Protein AF-A0A392Q893-F1 (afdb_monomer)

Mean predicted aligned error: 15.38 Å

pLDDT: mean 71.54, std 17.23, range [37.91, 92.88]

Organism: NCBI:txid97028

Nearest PDB structures (foldseek):
  3u58-assembly4_D  TM=6.487E-01  e=2.281E-01  Tetrahymena thermophila
  8s4s-assembly1_A  TM=5.302E-01  e=3.016E+00  Enterococcus faecalis
  4b3q-assembly1_A  TM=3.788E-01  e=1.962E+00  Human immunodeficiency virus 1
  3cjt-assembly1_B  TM=2.972E-01  e=2.218E+00  unclassified
  8s4s-assembly1_B  TM=3.405E-01  e=5.245E+00  Enterococcus faecalis

Solvent-accessible surface area (backbone atoms only — not comparable to full-atom values): 6764 Å² total; per-residue (Å²): 135,84,80,74,81,78,80,83,78,62,50,60,79,89,72,71,48,94,90,66,75,92,80,44,73,67,68,45,81,78,45,76,47,80,38,81,56,80,89,56,99,65,92,55,42,25,31,41,34,36,35,29,37,92,86,69,54,71,49,79,48,75,44,50,31,79,62,50,53,62,74,71,52,72,77,77,84,78,84,72,83,74,78,83,78,77,89,76,90,85,79,90,82,82,88,77,134

Sequence (97 aa):
MEKGKVDIKFDDVADILPGKENVCIKVRVLRLWKVTAFLNSCESSSVEIVLVDEKLVATSLIGSGNVLNMYLNPRVRGSIPTEGKNSTSEGGREDRE

Radius of gyration: 24.89 Å; Cα contacts (8 Å, |Δi|>4): 96; chains: 1; bounding box: 60×64×46 Å

Foldseek 3Di:
DDPDPPDDDADDPVPDDPPDPDHHHDWDWPDKDWAQDDDDPPRFTKMKTWIAHPVRDIDIDIDGCVVVVVVPDPDDDDPPPPPPDDDDDDDDDDDDD

Secondary structure (DSSP, 8-state):
-------PPPBPGGG--TT--S--B--EEEEEEEEPP-S-SS---EEEEEEE-TT--EEEEEEEHHHHHHHH----S----------------PPP-

Structure (mmCIF, N/CA/C/O backbone):
data_AF-A0A392Q893-F1
#
_entry.id   AF-A0A392Q893-F1
#
loop_
_atom_site.group_PDB
_atom_site.id
_atom_site.type_symbol
_atom_site.label_atom_id
_atom_site.label_alt_id
_atom_site.label_comp_id
_atom_site.label_asym_id
_atom_site.label_entity_id
_atom_site.label_seq_id
_atom_site.pdbx_PDB_ins_code
_atom_site.Cartn_x
_atom_site.Cartn_y
_atom_site.Cartn_z
_atom_site.occupancy
_atom_site.B_iso_or_equiv
_atom_site.auth_seq_id
_atom_site.auth_comp_id
_atom_site.auth_asym_id
_atom_site.auth_atom_id
_atom_site.pdbx_PDB_model_num
ATOM 1 N N . MET A 1 1 ? 1.495 31.921 22.668 1.00 46.84 1 MET A N 1
ATOM 2 C CA . MET A 1 1 ? 0.783 31.369 21.498 1.00 46.84 1 MET A CA 1
ATOM 3 C C . MET A 1 1 ? 0.977 29.866 21.526 1.00 46.84 1 MET A C 1
ATOM 5 O O . MET A 1 1 ? 2.052 29.378 21.198 1.00 46.84 1 MET A O 1
ATOM 9 N N . GLU A 1 2 ? -0.004 29.164 22.080 1.00 52.78 2 GLU A N 1
ATOM 10 C CA . GLU A 1 2 ? 0.026 27.715 22.254 1.00 52.78 2 GLU A CA 1
ATOM 11 C C . GLU A 1 2 ? -0.147 27.062 20.876 1.00 52.78 2 GLU A C 1
ATOM 13 O O . GLU A 1 2 ? -1.127 27.321 20.178 1.00 52.78 2 GLU A O 1
ATOM 18 N N . LYS A 1 3 ? 0.847 26.293 20.420 1.00 62.44 3 LYS A N 1
ATOM 19 C CA . LYS A 1 3 ? 0.726 25.528 19.176 1.00 62.44 3 LYS A CA 1
ATOM 20 C C . LYS A 1 3 ? -0.127 24.306 19.488 1.00 62.44 3 LYS A C 1
ATOM 22 O O . LYS A 1 3 ? 0.396 23.321 20.004 1.00 62.44 3 LYS A O 1
ATOM 27 N N . GLY A 1 4 ? -1.428 24.393 19.216 1.00 59.38 4 GLY A N 1
ATOM 28 C CA . GLY A 1 4 ? -2.327 23.248 19.331 1.00 59.38 4 GLY A CA 1
ATOM 29 C C . GLY A 1 4 ? -1.754 22.066 18.551 1.00 59.38 4 GLY A C 1
ATOM 30 O O . GLY A 1 4 ? -1.412 22.206 17.374 1.00 59.38 4 GLY A O 1
ATOM 31 N N . LYS A 1 5 ? -1.593 20.916 19.214 1.00 68.75 5 LYS A N 1
ATOM 32 C CA . LYS A 1 5 ? -1.285 19.664 18.524 1.00 68.75 5 LYS A CA 1
ATOM 33 C C . LYS A 1 5 ? -2.451 19.376 17.585 1.00 68.75 5 LYS A C 1
ATOM 35 O O . LYS A 1 5 ? -3.561 19.125 18.037 1.00 68.75 5 LYS A O 1
ATOM 40 N N . VAL A 1 6 ? -2.205 19.451 16.282 1.00 69.06 6 VAL A N 1
ATOM 41 C CA . VAL A 1 6 ? -3.133 18.895 15.303 1.00 69.06 6 VAL A CA 1
ATOM 42 C C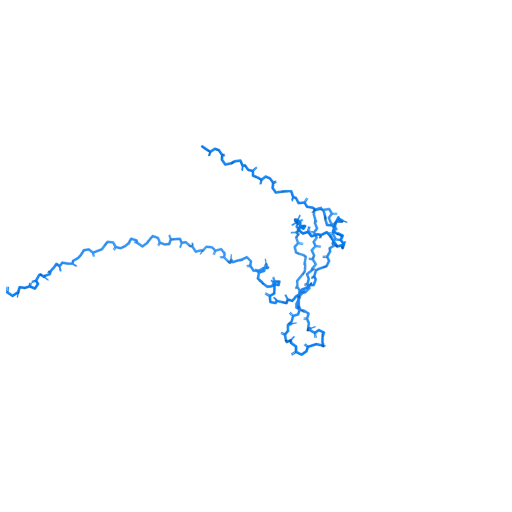 . VAL A 1 6 ? -2.941 17.388 15.360 1.00 69.06 6 VAL A C 1
ATOM 44 O O . VAL A 1 6 ? -1.935 16.870 14.875 1.00 69.06 6 VAL A O 1
ATOM 47 N N . ASP A 1 7 ? -3.876 16.697 16.004 1.00 75.38 7 ASP A N 1
ATOM 48 C CA . ASP A 1 7 ? -3.948 15.245 15.922 1.00 75.38 7 ASP A CA 1
ATOM 49 C C . ASP A 1 7 ? -4.339 14.873 14.488 1.00 75.38 7 ASP A C 1
ATOM 51 O O . ASP A 1 7 ? -5.457 15.128 14.032 1.00 75.38 7 ASP A O 1
ATOM 55 N N . ILE A 1 8 ? -3.383 14.315 13.746 1.00 80.06 8 ILE A N 1
ATOM 56 C CA . ILE A 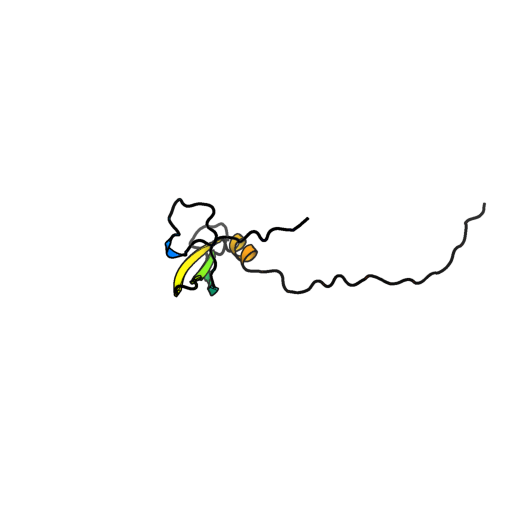1 8 ? -3.631 13.773 12.412 1.00 80.06 8 ILE A CA 1
ATOM 57 C C . ILE A 1 8 ? -4.476 12.513 12.590 1.00 80.06 8 ILE A C 1
ATOM 59 O O . ILE A 1 8 ? -4.057 11.566 13.258 1.00 80.06 8 ILE A O 1
ATOM 63 N N . LYS A 1 9 ? -5.672 12.511 11.998 1.00 87.75 9 LYS A N 1
ATOM 64 C CA . LYS A 1 9 ? -6.523 11.323 11.929 1.00 87.75 9 LYS A CA 1
ATOM 65 C C . LYS A 1 9 ? -6.036 10.436 10.790 1.00 87.75 9 LYS A C 1
ATOM 67 O O . LYS A 1 9 ? -5.837 10.926 9.682 1.00 87.75 9 LYS A O 1
ATOM 72 N N . PHE A 1 10 ? -5.857 9.155 11.085 1.00 90.25 10 PHE A N 1
ATOM 73 C CA . PHE A 1 10 ? -5.543 8.141 10.089 1.00 90.25 10 PHE A CA 1
ATOM 74 C C . PHE A 1 10 ? -6.806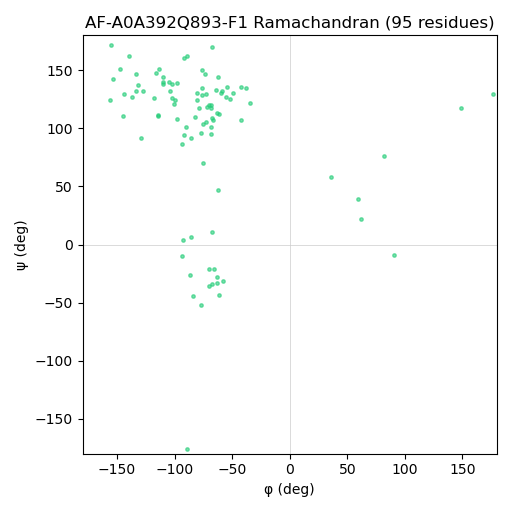 7.343 9.761 1.00 90.25 10 PHE A C 1
ATOM 76 O O . PHE A 1 10 ? -7.579 7.016 10.661 1.00 90.25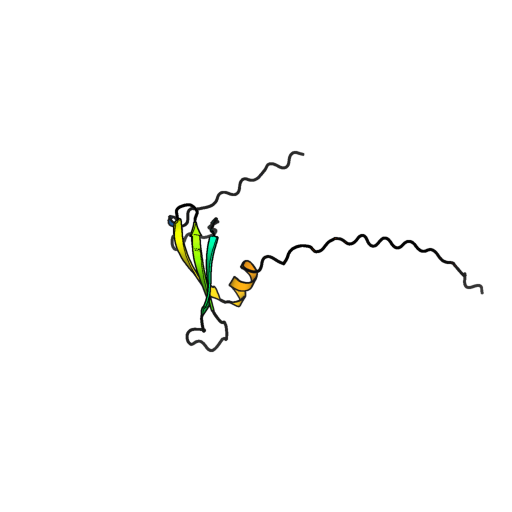 10 PHE A O 1
ATOM 83 N N . ASP A 1 11 ? -7.003 7.058 8.482 1.00 91.12 11 ASP A N 1
ATOM 84 C CA . ASP A 1 11 ? -7.988 6.125 7.960 1.00 91.12 11 ASP A CA 1
ATOM 85 C C . ASP A 1 11 ? -7.524 4.675 8.171 1.00 91.12 11 ASP A C 1
ATOM 87 O O . ASP A 1 11 ? -6.324 4.370 8.135 1.00 91.12 11 ASP A O 1
ATOM 91 N N . ASP A 1 12 ? -8.490 3.773 8.335 1.00 90.56 12 ASP A N 1
ATOM 92 C CA . ASP A 1 12 ? -8.240 2.336 8.357 1.00 90.56 12 ASP A CA 1
ATOM 93 C C . ASP A 1 12 ? -7.936 1.807 6.950 1.00 90.56 12 ASP A C 1
ATOM 95 O O . ASP A 1 12 ? -8.506 2.257 5.952 1.00 90.56 12 ASP A O 1
ATOM 99 N N . VAL A 1 13 ? -7.078 0.785 6.856 1.00 91.12 13 VAL A N 1
ATOM 100 C CA . VAL A 1 13 ? -6.738 0.164 5.562 1.00 91.12 13 VAL A CA 1
ATOM 101 C C . VAL A 1 13 ? -7.959 -0.487 4.907 1.00 91.12 13 VAL A C 1
ATOM 103 O O . VAL A 1 13 ? -8.084 -0.464 3.684 1.00 91.12 13 VAL A O 1
ATOM 106 N N . ALA A 1 14 ? -8.884 -1.024 5.704 1.00 90.31 14 ALA A N 1
ATOM 107 C CA . ALA A 1 14 ? -10.129 -1.613 5.213 1.00 90.31 14 ALA A CA 1
ATOM 108 C C . ALA A 1 14 ? -11.079 -0.587 4.559 1.00 90.31 14 ALA A C 1
ATOM 110 O O . ALA A 1 14 ? -11.919 -0.974 3.749 1.00 90.31 14 ALA A O 1
ATOM 111 N N . ASP A 1 15 ? -10.917 0.704 4.863 1.00 90.00 15 ASP A N 1
ATOM 112 C CA . ASP A 1 15 ? -11.769 1.783 4.348 1.00 90.00 15 ASP A CA 1
ATOM 113 C C . ASP A 1 15 ? -11.212 2.423 3.065 1.00 90.00 15 ASP A C 1
ATOM 115 O O . ASP A 1 15 ? -11.757 3.413 2.558 1.00 90.00 15 ASP A O 1
ATOM 119 N N . ILE A 1 16 ? -10.109 1.890 2.530 1.00 89.25 16 ILE A N 1
ATOM 120 C CA . ILE A 1 16 ? -9.553 2.324 1.249 1.00 89.25 16 ILE A CA 1
ATOM 121 C C . ILE A 1 16 ? -10.464 1.803 0.135 1.00 89.25 16 ILE A C 1
ATOM 123 O O . ILE A 1 16 ? -10.447 0.622 -0.210 1.00 89.25 16 ILE A O 1
AT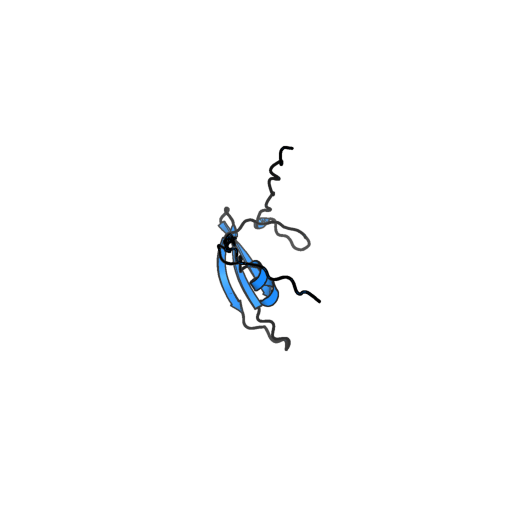OM 127 N N . LEU A 1 17 ? -11.244 2.709 -0.451 1.00 87.94 17 LEU A N 1
ATOM 128 C CA . LEU A 1 17 ? -12.169 2.410 -1.538 1.00 87.94 17 LEU A CA 1
ATOM 129 C C . LEU A 1 17 ? -11.778 3.153 -2.821 1.00 87.94 17 LEU A C 1
ATOM 131 O O . LEU A 1 17 ? -11.282 4.283 -2.755 1.00 87.94 17 LEU A O 1
ATOM 135 N N . PRO A 1 18 ? -12.031 2.562 -4.004 1.00 87.56 18 PRO A N 1
ATOM 136 C CA . PRO A 1 18 ? -11.836 3.259 -5.268 1.00 87.56 18 PRO A CA 1
ATOM 137 C C . PRO A 1 18 ? -12.702 4.527 -5.315 1.00 87.56 18 PRO A C 1
ATOM 139 O O . PRO A 1 18 ? -13.887 4.496 -4.992 1.00 87.56 18 PRO A O 1
ATOM 142 N N . GLY A 1 19 ? -12.095 5.650 -5.706 1.00 87.88 19 GLY A N 1
ATOM 143 C CA . GLY A 1 19 ? -12.747 6.964 -5.760 1.00 87.88 19 GLY A CA 1
ATOM 144 C C . GLY A 1 19 ? -12.632 7.799 -4.480 1.00 87.88 19 GLY A C 1
ATOM 145 O O . GLY A 1 19 ? -12.955 8.984 -4.513 1.00 87.88 19 GLY A O 1
ATOM 146 N N . LYS A 1 20 ? -12.135 7.235 -3.368 1.00 86.00 20 LYS A N 1
ATOM 147 C CA . LYS A 1 20 ? -11.774 8.023 -2.183 1.00 86.00 20 LYS A CA 1
ATOM 148 C C . LYS A 1 20 ? -10.376 8.614 -2.379 1.00 86.00 20 LYS A C 1
ATOM 150 O O . LYS A 1 20 ? -9.376 7.901 -2.373 1.00 86.00 20 LYS A O 1
ATOM 155 N N . GLU A 1 21 ? -10.314 9.925 -2.563 1.00 87.94 21 GLU A N 1
ATOM 156 C CA . GLU A 1 21 ? -9.061 10.679 -2.660 1.00 87.94 21 GLU A CA 1
ATOM 157 C C . GLU A 1 21 ? -8.587 11.143 -1.270 1.00 87.94 21 GLU A C 1
ATOM 159 O O . GLU A 1 21 ? -9.371 11.202 -0.324 1.00 87.94 21 GLU A O 1
ATOM 164 N N . ASN A 1 22 ? -7.306 11.513 -1.144 1.00 85.00 22 ASN A N 1
ATOM 165 C CA . ASN A 1 22 ? -6.715 12.100 0.074 1.00 85.00 22 ASN A CA 1
ATOM 166 C C . ASN A 1 22 ? -6.795 11.228 1.345 1.00 85.00 22 ASN A C 1
ATOM 168 O O . ASN A 1 22 ? -7.007 11.739 2.443 1.00 85.00 22 ASN A O 1
ATOM 172 N N . VAL A 1 23 ? -6.595 9.915 1.209 1.00 87.75 23 VAL A N 1
ATOM 173 C CA . VAL A 1 23 ? -6.559 8.976 2.343 1.00 87.75 23 VAL A CA 1
ATOM 174 C C . VAL A 1 23 ? -5.228 9.084 3.092 1.00 87.75 23 VAL A C 1
ATOM 176 O O . VAL A 1 23 ? -4.161 9.087 2.470 1.00 87.75 23 VAL A O 1
ATOM 179 N N . CYS A 1 24 ? -5.270 9.129 4.426 1.00 89.25 24 CYS A N 1
ATOM 180 C CA . CYS A 1 24 ? -4.070 9.138 5.263 1.00 89.25 24 CYS A CA 1
ATOM 181 C C . CYS A 1 24 ? -4.001 7.857 6.093 1.00 89.25 24 CYS A C 1
ATOM 183 O O . CYS A 1 24 ? -4.793 7.683 7.003 1.00 89.25 24 CYS A O 1
ATOM 185 N N . ILE A 1 25 ? -3.047 6.966 5.827 1.00 89.06 25 ILE A N 1
ATOM 186 C CA . ILE A 1 25 ? -2.939 5.682 6.539 1.00 89.06 25 ILE A CA 1
ATOM 187 C C . ILE A 1 25 ? -1.680 5.602 7.395 1.00 89.06 25 ILE A C 1
ATOM 189 O O . ILE A 1 25 ? -0.639 6.177 7.066 1.00 89.06 25 ILE A O 1
ATOM 193 N N . LYS A 1 26 ? -1.759 4.823 8.475 1.00 88.62 26 LYS A N 1
ATOM 194 C CA . LYS A 1 26 ? -0.614 4.476 9.319 1.00 88.62 26 LYS A CA 1
ATOM 195 C C . LYS A 1 26 ? -0.347 2.980 9.222 1.00 88.62 26 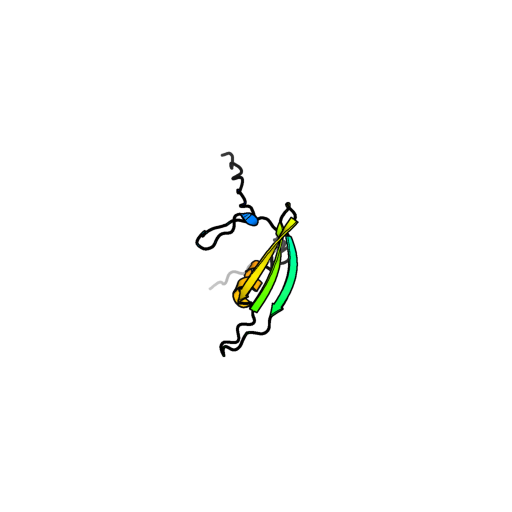LYS A C 1
ATOM 197 O O . LYS A 1 26 ? -1.116 2.166 9.717 1.00 88.62 26 LYS A O 1
ATOM 202 N N . VAL A 1 27 ? 0.768 2.626 8.595 1.00 89.81 27 VAL A N 1
ATOM 203 C CA . VAL A 1 27 ? 1.106 1.237 8.264 1.00 89.81 27 VAL A CA 1
ATOM 204 C C . VAL A 1 27 ? 2.583 0.949 8.499 1.00 89.81 27 VAL A C 1
ATOM 206 O O . VAL A 1 27 ? 3.419 1.851 8.585 1.00 89.81 27 VAL A O 1
ATOM 209 N N . ARG A 1 28 ? 2.912 -0.335 8.577 1.00 91.12 28 ARG A N 1
ATOM 210 C CA . ARG A 1 28 ? 4.273 -0.860 8.539 1.00 91.12 28 ARG A CA 1
ATOM 211 C C . ARG A 1 28 ? 4.522 -1.483 7.171 1.00 91.12 28 ARG A C 1
ATOM 213 O O . ARG A 1 28 ? 3.662 -2.173 6.634 1.00 91.12 28 ARG A O 1
ATOM 220 N N . VAL A 1 29 ? 5.717 -1.276 6.629 1.00 89.12 29 VAL A N 1
ATOM 221 C CA . VAL A 1 29 ? 6.156 -1.963 5.409 1.00 89.12 29 VAL A CA 1
ATOM 222 C C . VAL A 1 29 ? 6.600 -3.373 5.788 1.00 89.12 29 VAL A C 1
ATOM 224 O O . VAL A 1 29 ? 7.546 -3.530 6.561 1.00 89.12 29 VAL A O 1
ATOM 227 N N . LEU A 1 30 ? 5.918 -4.392 5.265 1.00 90.12 30 LEU A N 1
ATOM 228 C CA . LEU A 1 30 ? 6.309 -5.793 5.436 1.00 90.12 30 LEU A CA 1
ATOM 229 C C . LEU A 1 30 ? 7.354 -6.211 4.410 1.00 90.12 30 LEU A C 1
ATOM 231 O O . LEU A 1 30 ? 8.315 -6.902 4.742 1.00 90.12 30 LEU A O 1
ATOM 235 N N . ARG A 1 31 ? 7.154 -5.822 3.151 1.00 88.50 31 ARG A N 1
ATOM 236 C CA . ARG A 1 31 ? 8.015 -6.248 2.051 1.00 88.50 31 ARG A CA 1
ATOM 237 C C . ARG A 1 31 ? 7.981 -5.210 0.936 1.00 88.50 31 ARG A C 1
ATOM 239 O O . ARG A 1 31 ? 6.940 -4.623 0.669 1.00 88.50 31 ARG A O 1
ATOM 246 N N . LEU A 1 32 ? 9.132 -4.994 0.314 1.00 87.12 32 LEU A N 1
ATOM 247 C CA . LEU A 1 32 ? 9.354 -4.025 -0.754 1.00 87.12 32 LEU A CA 1
ATOM 248 C C . LEU A 1 32 ? 10.214 -4.688 -1.828 1.00 87.12 32 LEU A C 1
ATOM 250 O O . LEU A 1 32 ? 11.278 -5.219 -1.500 1.00 87.12 32 LEU A O 1
ATOM 254 N N . TRP A 1 33 ? 9.781 -4.678 -3.086 1.00 86.19 33 TRP A N 1
ATOM 255 C CA . TRP A 1 33 ? 10.593 -5.200 -4.185 1.00 86.19 33 TRP A CA 1
ATOM 256 C C . TRP A 1 33 ? 10.366 -4.444 -5.489 1.00 86.19 33 TRP A C 1
ATOM 258 O O . TRP A 1 33 ? 9.301 -3.890 -5.756 1.00 86.19 33 TRP A O 1
ATOM 268 N N . LYS A 1 34 ? 11.412 -4.427 -6.316 1.00 82.69 34 LYS A N 1
ATOM 269 C CA . LYS A 1 34 ? 11.353 -3.897 -7.675 1.00 82.69 34 LYS A CA 1
ATOM 270 C C . LYS A 1 34 ? 10.647 -4.918 -8.565 1.00 82.69 34 LYS A C 1
ATOM 272 O O . LYS A 1 34 ? 11.036 -6.084 -8.591 1.00 82.69 34 LYS A O 1
ATOM 277 N N . VAL A 1 35 ? 9.643 -4.466 -9.301 1.00 79.38 35 VAL A N 1
ATOM 278 C CA . VAL A 1 35 ? 8.943 -5.244 -10.321 1.00 79.38 35 VAL A CA 1
ATOM 279 C C . VAL A 1 35 ? 9.458 -4.787 -11.684 1.00 79.38 35 VAL A C 1
ATOM 281 O O . VAL A 1 35 ? 9.497 -3.591 -11.990 1.00 79.38 35 VAL A O 1
ATOM 284 N N . THR A 1 36 ? 9.917 -5.732 -12.501 1.00 69.62 36 THR A N 1
ATOM 285 C CA . THR A 1 36 ? 10.293 -5.462 -13.894 1.00 69.62 36 THR A CA 1
ATOM 286 C C . THR A 1 36 ? 9.085 -4.926 -14.652 1.00 69.62 36 THR A C 1
ATOM 288 O O . THR A 1 36 ? 8.001 -5.492 -14.556 1.00 69.62 36 THR A O 1
ATOM 291 N N . ALA A 1 37 ? 9.270 -3.814 -15.368 1.00 65.06 37 ALA A N 1
ATOM 292 C CA . ALA A 1 37 ? 8.188 -3.119 -16.052 1.00 65.06 37 ALA A CA 1
ATOM 293 C C . ALA A 1 37 ? 7.449 -4.071 -17.004 1.00 65.06 37 ALA A C 1
ATOM 295 O O . ALA A 1 37 ? 8.064 -4.720 -17.854 1.00 65.06 37 ALA A O 1
ATOM 296 N N . PHE A 1 38 ? 6.126 -4.145 -16.863 1.00 57.31 38 PHE A N 1
ATOM 297 C CA . PHE A 1 38 ? 5.273 -4.821 -17.829 1.00 57.31 38 PHE A CA 1
ATOM 298 C C . PHE A 1 38 ? 5.278 -4.003 -19.126 1.00 57.31 38 PHE A C 1
ATOM 300 O O . PHE A 1 38 ? 4.620 -2.973 -19.205 1.00 57.31 38 PHE A O 1
ATOM 307 N N . LEU A 1 39 ? 6.065 -4.451 -20.110 1.00 52.69 39 LEU A N 1
ATOM 308 C CA . LEU A 1 39 ? 5.884 -4.216 -21.550 1.00 52.69 39 LEU A CA 1
ATOM 309 C C . LEU A 1 39 ? 5.327 -2.831 -21.946 1.00 52.69 39 LEU A C 1
ATOM 311 O O . LEU A 1 39 ? 4.310 -2.737 -22.625 1.00 52.69 39 LEU A O 1
ATOM 315 N N . ASN A 1 40 ? 6.004 -1.751 -21.564 1.00 50.62 40 ASN A N 1
ATOM 316 C CA . ASN A 1 40 ? 5.841 -0.453 -22.211 1.00 50.62 40 ASN A CA 1
ATOM 317 C C . ASN A 1 40 ? 7.198 0.243 -22.247 1.00 50.62 40 ASN A C 1
ATOM 319 O O . ASN A 1 40 ? 7.904 0.324 -21.248 1.00 50.62 40 ASN A O 1
ATOM 323 N N . SER A 1 41 ? 7.573 0.719 -23.424 1.00 50.72 41 SER A N 1
ATOM 324 C CA . SER A 1 41 ? 8.902 1.206 -23.815 1.00 50.72 41 SER A CA 1
ATOM 325 C C . SER A 1 41 ? 9.358 2.505 -23.129 1.00 50.72 41 SER A C 1
ATOM 327 O O . SER A 1 41 ? 10.373 3.082 -23.505 1.00 50.72 41 SER A O 1
ATOM 329 N N . CYS A 1 42 ? 8.646 2.961 -22.099 1.00 55.28 42 CYS A N 1
ATOM 330 C CA . CYS A 1 42 ? 9.112 3.986 -21.178 1.00 55.28 42 CYS A CA 1
ATOM 331 C C . CYS A 1 42 ? 9.646 3.256 -19.942 1.00 55.28 42 CYS A C 1
ATOM 333 O O . CYS A 1 42 ? 8.846 2.688 -19.204 1.00 55.28 42 CYS A O 1
ATOM 335 N N . GLU A 1 43 ? 10.971 3.229 -19.751 1.00 54.25 43 GLU A N 1
ATOM 336 C CA . GLU A 1 43 ? 11.734 2.445 -18.756 1.00 54.25 43 GLU A CA 1
ATOM 337 C C . GLU A 1 43 ? 11.429 2.762 -17.273 1.00 54.25 43 GLU A C 1
ATOM 339 O O . GLU A 1 43 ? 12.311 2.936 -16.433 1.00 54.25 43 GLU A O 1
ATOM 344 N N . SER A 1 44 ? 10.159 2.842 -16.907 1.00 63.84 44 SER A N 1
ATOM 345 C CA . SER A 1 44 ? 9.716 3.052 -15.542 1.00 63.84 44 SER A CA 1
ATOM 346 C C . SER A 1 44 ? 9.638 1.692 -14.872 1.00 63.84 44 SER A C 1
ATOM 348 O O . SER A 1 44 ? 8.621 1.005 -14.941 1.00 63.84 44 SER A O 1
ATOM 350 N N . SER A 1 45 ? 10.724 1.270 -14.223 1.00 70.81 45 SER A N 1
ATOM 351 C CA . SER A 1 45 ? 10.640 0.130 -13.311 1.00 70.81 45 SER A CA 1
ATOM 352 C C . SER A 1 45 ? 9.549 0.380 -12.274 1.00 70.81 45 SER A C 1
ATOM 354 O O . SER A 1 45 ? 9.490 1.480 -11.727 1.00 70.81 45 SER A O 1
ATOM 356 N N . SER A 1 46 ? 8.712 -0.608 -11.985 1.00 79.81 46 SER A N 1
ATOM 357 C CA . SER A 1 46 ? 7.682 -0.491 -10.954 1.00 79.81 46 SER A CA 1
ATOM 358 C C . SER A 1 46 ? 8.212 -0.993 -9.614 1.00 79.81 46 SER A C 1
ATOM 360 O O . SER A 1 46 ? 9.211 -1.711 -9.541 1.00 79.81 46 SER A O 1
ATOM 362 N N . VAL A 1 47 ? 7.555 -0.595 -8.536 1.00 81.62 47 VAL A N 1
ATOM 363 C CA . VAL A 1 47 ? 7.850 -1.066 -7.184 1.00 81.62 47 VAL A CA 1
ATOM 364 C C . VAL A 1 47 ? 6.551 -1.561 -6.578 1.00 81.62 47 VAL A C 1
ATOM 366 O O . VAL A 1 47 ? 5.532 -0.877 -6.665 1.00 81.62 47 VAL A O 1
ATOM 369 N N . GLU A 1 48 ? 6.610 -2.744 -5.985 1.00 86.69 48 GLU A N 1
ATOM 370 C CA . GLU A 1 48 ? 5.512 -3.337 -5.236 1.00 86.69 48 GLU A CA 1
ATOM 371 C C . GLU A 1 48 ? 5.859 -3.361 -3.749 1.00 86.69 48 GLU A C 1
ATOM 373 O O . GLU A 1 48 ? 6.999 -3.639 -3.349 1.00 86.69 48 GLU A O 1
ATOM 378 N N . ILE A 1 49 ? 4.864 -3.028 -2.932 1.00 88.19 49 ILE A N 1
ATOM 379 C CA . ILE A 1 49 ? 4.990 -2.895 -1.486 1.00 88.19 49 ILE A CA 1
ATOM 380 C C . ILE A 1 49 ? 3.829 -3.606 -0.825 1.00 88.19 49 ILE A C 1
ATOM 382 O O . ILE A 1 49 ? 2.677 -3.348 -1.154 1.00 88.19 49 ILE A O 1
ATOM 386 N N . VAL A 1 50 ? 4.134 -4.424 0.174 1.00 90.25 50 VAL A N 1
ATOM 387 C CA . VAL A 1 50 ? 3.132 -4.978 1.081 1.00 90.25 50 VAL A CA 1
ATOM 388 C C . VAL A 1 50 ? 3.157 -4.170 2.367 1.00 90.25 50 VAL A C 1
ATOM 390 O O . VAL A 1 50 ? 4.189 -4.079 3.043 1.00 90.25 50 VAL A O 1
ATOM 393 N N . LEU A 1 51 ? 2.013 -3.584 2.691 1.00 91.38 51 LEU A N 1
ATOM 394 C CA . LEU A 1 51 ? 1.777 -2.757 3.865 1.00 91.38 51 LEU A CA 1
ATOM 395 C C . LEU A 1 51 ? 0.861 -3.514 4.824 1.00 91.38 51 LEU A C 1
ATOM 397 O O . LEU A 1 51 ? -0.035 -4.223 4.376 1.00 91.38 51 LEU A O 1
ATOM 401 N N . VAL A 1 52 ? 1.074 -3.359 6.127 1.00 92.88 52 VAL A N 1
ATOM 402 C CA . VAL A 1 52 ? 0.188 -3.901 7.165 1.00 92.88 52 VAL A CA 1
ATOM 403 C C . VAL A 1 52 ? -0.134 -2.831 8.196 1.00 92.88 52 VAL A C 1
ATOM 405 O O . VAL A 1 52 ? 0.757 -2.076 8.596 1.00 92.88 52 VAL A O 1
ATOM 408 N N . ASP A 1 53 ? -1.386 -2.743 8.624 1.00 91.88 53 ASP A N 1
ATOM 409 C CA . ASP A 1 53 ? -1.796 -1.834 9.696 1.00 91.88 53 ASP A CA 1
ATOM 410 C C . ASP A 1 53 ? -1.681 -2.469 11.095 1.00 91.88 53 ASP A C 1
ATOM 412 O O . ASP A 1 53 ? -1.177 -3.580 11.282 1.00 91.88 53 ASP A O 1
ATOM 416 N N . GL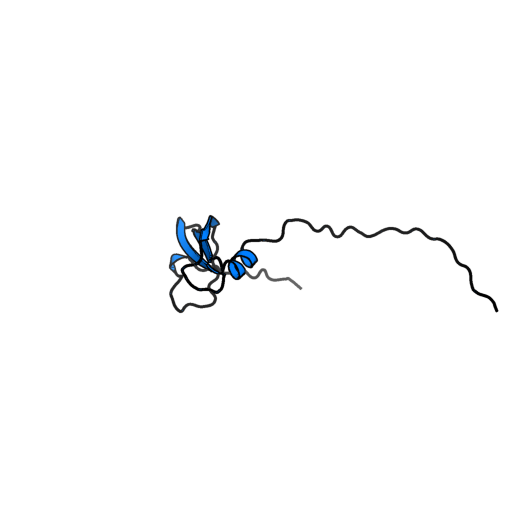U A 1 54 ? -2.122 -1.731 12.114 1.00 90.44 54 GLU A N 1
ATOM 417 C CA . GLU A 1 54 ? -2.179 -2.210 13.500 1.00 90.44 54 GLU A CA 1
ATOM 418 C C . GLU A 1 54 ? -3.250 -3.284 13.738 1.00 90.44 54 GLU A C 1
ATOM 420 O O . GLU A 1 54 ? -3.128 -4.073 14.676 1.00 90.44 54 GLU A O 1
ATOM 425 N N . LYS A 1 55 ? -4.258 -3.353 12.864 1.00 90.06 55 LYS A N 1
ATOM 426 C CA . LYS A 1 55 ? -5.314 -4.372 12.857 1.00 90.06 55 LYS A CA 1
ATOM 427 C C . LYS A 1 55 ? -4.891 -5.631 12.091 1.00 90.06 55 LYS A C 1
ATOM 429 O O . LYS A 1 55 ? -5.696 -6.546 11.934 1.00 90.06 55 LYS A O 1
ATOM 434 N N . LEU A 1 56 ? -3.626 -5.702 11.662 1.00 88.62 56 LEU A N 1
ATOM 435 C CA . LEU A 1 56 ? -3.038 -6.789 10.878 1.00 88.62 56 LEU A CA 1
ATOM 436 C C . LEU A 1 56 ? -3.694 -6.986 9.500 1.00 88.62 56 LEU A C 1
ATOM 438 O O . LEU A 1 56 ? -3.564 -8.053 8.898 1.00 88.62 56 LEU A O 1
ATOM 442 N N . VAL A 1 57 ? -4.357 -5.956 8.972 1.00 92.19 57 VAL A N 1
ATOM 443 C CA . VAL A 1 57 ? -4.886 -5.937 7.608 1.00 92.19 57 VAL A CA 1
ATOM 444 C C . VAL A 1 57 ? -3.748 -5.598 6.654 1.00 92.19 57 VAL A C 1
ATOM 446 O O . VAL A 1 57 ? -3.071 -4.579 6.807 1.00 92.19 57 VAL A O 1
ATOM 449 N N . ALA A 1 58 ? -3.527 -6.468 5.668 1.00 90.81 58 ALA A N 1
ATOM 450 C CA . ALA A 1 58 ? 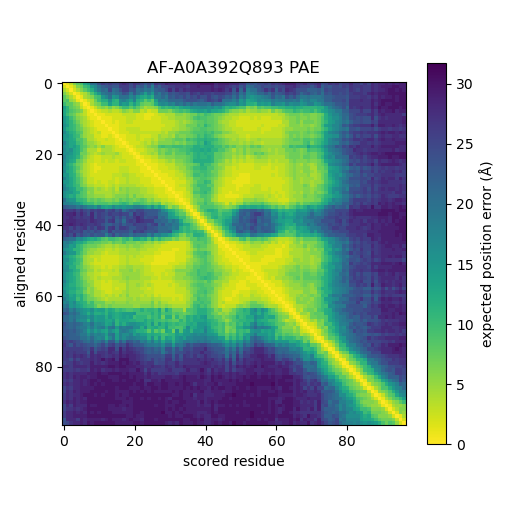-2.493 -6.290 4.660 1.00 90.81 58 ALA A CA 1
ATOM 451 C C . ALA A 1 58 ? -3.066 -5.705 3.363 1.00 90.81 58 ALA A C 1
ATOM 453 O O . ALA A 1 58 ? -4.119 -6.134 2.894 1.00 90.81 58 ALA A O 1
ATOM 454 N N . THR A 1 59 ? -2.342 -4.770 2.751 1.00 89.56 59 THR A N 1
ATOM 455 C CA . THR A 1 59 ? -2.660 -4.217 1.428 1.00 89.56 59 THR A CA 1
ATOM 456 C C . THR A 1 59 ? -1.411 -4.162 0.549 1.00 89.56 59 THR A C 1
ATOM 458 O O . THR A 1 59 ? -0.301 -3.980 1.057 1.00 89.56 59 THR A O 1
ATOM 461 N N . SER A 1 60 ? -1.578 -4.356 -0.763 1.00 89.38 60 SER A N 1
ATOM 462 C CA . SER A 1 60 ? -0.490 -4.241 -1.743 1.00 89.38 60 SER A CA 1
ATOM 463 C C . SER A 1 60 ? -0.612 -2.928 -2.508 1.00 89.38 60 SER A C 1
ATOM 465 O O . SER A 1 60 ? -1.689 -2.585 -2.997 1.00 89.38 60 SER A O 1
ATOM 467 N N . LEU A 1 61 ? 0.499 -2.202 -2.619 1.00 85.38 61 LEU A N 1
ATOM 468 C CA . LEU A 1 61 ? 0.610 -0.982 -3.406 1.00 85.38 61 LEU A CA 1
ATOM 469 C C . LEU A 1 61 ? 1.640 -1.185 -4.516 1.00 85.38 61 LEU A C 1
ATOM 471 O O . LEU A 1 61 ? 2.796 -1.512 -4.247 1.00 85.38 61 LEU A O 1
ATOM 475 N N . ILE A 1 62 ? 1.226 -0.923 -5.754 1.00 83.69 62 ILE A N 1
ATOM 476 C CA . ILE A 1 62 ? 2.113 -0.813 -6.910 1.00 83.69 62 ILE A CA 1
ATOM 477 C C . ILE A 1 62 ? 2.162 0.636 -7.363 1.00 83.69 62 ILE A C 1
ATOM 479 O O . ILE A 1 62 ? 1.149 1.330 -7.430 1.00 83.69 62 ILE A O 1
ATOM 483 N N . GLY A 1 63 ? 3.353 1.081 -7.730 1.00 80.69 63 GLY A N 1
ATOM 484 C CA . GLY A 1 63 ? 3.530 2.373 -8.368 1.00 80.69 63 GLY A CA 1
ATOM 485 C C . GLY A 1 63 ? 4.792 2.416 -9.207 1.00 80.69 63 GLY A C 1
ATOM 486 O O . GLY A 1 63 ? 5.623 1.502 -9.197 1.00 80.69 63 GLY A O 1
ATOM 487 N N . SER A 1 64 ? 4.934 3.507 -9.953 1.00 78.94 64 SER A N 1
ATOM 488 C CA . SER A 1 64 ? 6.161 3.783 -10.690 1.00 78.94 64 SER A CA 1
ATOM 489 C C . SER A 1 64 ? 7.316 3.977 -9.707 1.00 78.94 64 SER A C 1
ATOM 491 O O . SER A 1 64 ? 7.188 4.704 -8.716 1.00 78.94 64 SER A O 1
ATOM 493 N N . GLY A 1 65 ? 8.449 3.328 -9.974 1.00 68.69 65 GLY A N 1
ATOM 494 C CA . GLY A 1 65 ? 9.615 3.333 -9.096 1.00 68.69 65 GLY A CA 1
ATOM 495 C C . GLY A 1 65 ? 10.144 4.738 -8.832 1.00 68.69 65 GLY A C 1
ATOM 496 O O . GLY A 1 65 ? 10.585 5.017 -7.725 1.00 68.69 65 GLY A O 1
ATOM 497 N N . ASN A 1 66 ? 10.010 5.652 -9.792 1.00 68.00 66 ASN A N 1
ATOM 498 C CA . ASN A 1 66 ? 10.419 7.053 -9.686 1.00 68.00 66 ASN A CA 1
ATOM 499 C C . ASN A 1 66 ? 9.648 7.756 -8.554 1.00 68.00 66 ASN A C 1
ATOM 501 O O . ASN A 1 66 ? 10.225 8.497 -7.761 1.00 68.00 66 ASN A O 1
ATOM 505 N N . VAL A 1 67 ? 8.339 7.493 -8.484 1.00 65.94 67 VAL A N 1
ATOM 506 C CA . VAL A 1 67 ? 7.414 8.113 -7.530 1.00 65.94 67 VAL A CA 1
ATOM 507 C C . VAL A 1 67 ? 7.580 7.467 -6.157 1.00 65.94 67 VAL A C 1
ATOM 509 O O . VAL A 1 67 ? 7.834 8.165 -5.180 1.00 65.94 67 VAL A O 1
ATOM 512 N N . LEU A 1 68 ? 7.523 6.135 -6.068 1.00 66.50 68 LEU A N 1
ATOM 513 C CA . LEU A 1 68 ? 7.598 5.433 -4.779 1.00 66.50 68 LEU A CA 1
ATOM 514 C C . LEU A 1 68 ? 8.970 5.552 -4.104 1.00 66.50 68 LEU A C 1
ATOM 516 O O . LEU A 1 68 ? 9.034 5.673 -2.882 1.00 66.50 68 LEU A O 1
ATOM 520 N N . ASN A 1 69 ? 10.065 5.595 -4.869 1.00 62.41 69 ASN A N 1
ATOM 521 C CA . ASN A 1 69 ? 11.409 5.771 -4.309 1.00 62.41 69 ASN A CA 1
ATOM 522 C C . ASN A 1 69 ? 11.586 7.129 -3.600 1.00 62.41 69 ASN A C 1
ATOM 524 O O . ASN A 1 69 ? 12.371 7.228 -2.658 1.00 62.41 69 ASN A O 1
ATOM 528 N N . MET A 1 70 ? 10.844 8.166 -4.006 1.00 60.50 70 MET A N 1
ATOM 529 C CA . MET A 1 70 ? 10.852 9.469 -3.331 1.00 60.50 70 MET A CA 1
ATOM 530 C C . MET A 1 70 ? 10.170 9.415 -1.954 1.00 60.50 70 MET A C 1
ATOM 532 O O . MET A 1 70 ? 10.625 10.080 -1.027 1.00 60.50 70 MET A O 1
ATOM 536 N N . TYR A 1 71 ? 9.110 8.614 -1.801 1.00 58.78 71 TYR A N 1
ATOM 537 C CA . TYR A 1 71 ? 8.345 8.515 -0.549 1.00 58.78 71 TYR A CA 1
ATOM 538 C C . TYR A 1 71 ? 8.926 7.501 0.447 1.00 58.78 71 TYR A C 1
ATOM 540 O O . TYR A 1 71 ? 8.741 7.657 1.652 1.00 58.78 71 TYR A O 1
ATOM 548 N N . LEU A 1 72 ? 9.640 6.476 -0.033 1.00 61.34 72 LEU A N 1
ATOM 549 C CA . LEU A 1 72 ? 10.219 5.423 0.813 1.00 61.34 72 LEU A CA 1
ATOM 550 C C . LEU 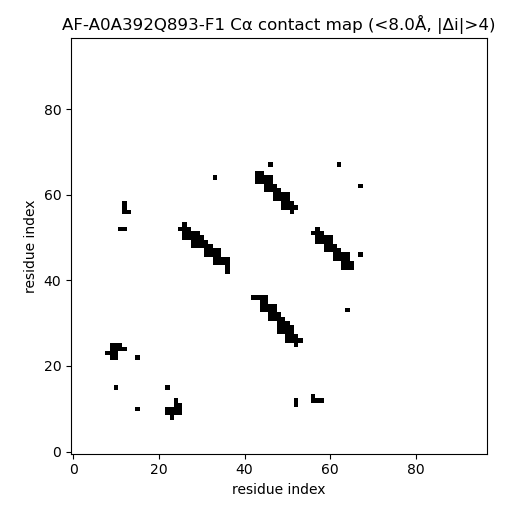A 1 72 ? 11.665 5.667 1.248 1.00 61.34 72 LEU A C 1
ATOM 552 O O . LEU A 1 72 ? 12.155 4.926 2.096 1.00 61.34 72 LEU A O 1
ATOM 556 N N . ASN A 1 73 ? 12.352 6.668 0.696 1.00 56.81 73 ASN A N 1
ATOM 557 C CA . ASN A 1 73 ? 13.631 7.132 1.227 1.00 56.81 73 ASN A CA 1
ATOM 558 C C . ASN A 1 73 ? 13.382 8.303 2.187 1.00 56.81 73 ASN A C 1
ATOM 560 O O . ASN A 1 73 ? 13.477 9.461 1.767 1.00 56.81 73 ASN A O 1
ATOM 564 N N . PRO A 1 74 ? 13.100 8.074 3.485 1.00 48.97 74 PRO A N 1
ATOM 565 C CA . PRO A 1 74 ? 13.269 9.137 4.453 1.00 48.97 74 PRO A CA 1
ATOM 566 C C . PRO A 1 74 ? 14.762 9.458 4.456 1.00 48.97 74 PRO A C 1
ATOM 568 O O . PRO A 1 74 ? 15.584 8.612 4.809 1.00 48.97 74 PRO A O 1
ATOM 571 N N . ARG A 1 75 ? 15.116 10.660 3.990 1.00 44.34 75 ARG A N 1
ATOM 572 C CA . ARG A 1 75 ? 16.470 11.217 4.082 1.00 44.34 75 ARG A CA 1
ATOM 573 C C . ARG A 1 75 ? 17.126 10.764 5.390 1.00 44.34 75 ARG A C 1
ATOM 575 O O . ARG A 1 75 ? 16.595 10.991 6.476 1.00 44.34 75 ARG A O 1
ATOM 582 N N . VAL A 1 76 ? 18.259 10.087 5.231 1.00 38.66 76 VAL A N 1
ATOM 583 C CA . VAL A 1 76 ? 19.153 9.631 6.292 1.00 38.66 76 VAL A CA 1
ATOM 584 C C . VAL A 1 76 ? 19.336 10.723 7.351 1.00 38.66 76 VAL A C 1
ATOM 586 O O . VAL A 1 76 ? 19.513 11.900 7.049 1.00 38.66 76 VAL A O 1
ATOM 589 N N . ARG A 1 77 ? 19.270 10.278 8.606 1.00 48.06 77 ARG A N 1
ATOM 590 C CA . ARG A 1 77 ? 19.544 11.009 9.844 1.00 48.06 77 ARG A CA 1
ATOM 591 C C . ARG A 1 77 ? 20.725 11.987 9.722 1.00 48.06 77 ARG A C 1
ATOM 593 O O . ARG A 1 77 ? 21.806 11.587 9.313 1.00 48.06 77 ARG A O 1
ATOM 600 N N . GLY A 1 78 ? 20.545 13.204 10.240 1.00 37.91 78 GLY A N 1
ATOM 601 C CA . GLY A 1 78 ? 21.637 14.005 10.800 1.00 37.91 78 GLY A CA 1
ATOM 602 C C . GLY A 1 78 ? 22.492 14.790 9.806 1.00 37.91 78 GLY A C 1
ATOM 603 O O . GLY A 1 78 ? 23.658 14.475 9.609 1.00 37.91 78 GLY A O 1
ATOM 604 N N . SER A 1 79 ? 21.974 15.901 9.286 1.00 45.53 79 SER A N 1
ATOM 605 C CA . SER A 1 79 ? 22.842 17.046 8.990 1.00 45.53 79 SER A CA 1
ATOM 606 C C . SER A 1 79 ? 22.843 17.930 10.232 1.00 45.53 79 SER A C 1
ATOM 608 O O . SER A 1 79 ? 21.921 18.708 10.461 1.00 45.53 79 SER A O 1
ATOM 610 N N . ILE A 1 80 ? 23.841 17.723 11.085 1.00 48.25 80 ILE A N 1
ATOM 611 C CA . ILE A 1 80 ? 24.220 18.646 12.156 1.00 48.25 80 ILE A CA 1
ATOM 612 C C . ILE A 1 80 ? 24.331 20.049 11.526 1.00 48.25 80 ILE A C 1
ATOM 614 O O . ILE A 1 80 ? 25.011 20.169 10.504 1.00 48.25 80 ILE A O 1
ATOM 618 N N . PRO A 1 81 ? 23.727 21.119 12.077 1.00 45.09 81 PRO A N 1
ATOM 619 C CA . PRO A 1 81 ? 24.252 22.444 11.805 1.00 45.09 81 PRO A CA 1
ATOM 620 C C . PRO A 1 81 ? 25.601 22.489 12.520 1.00 45.09 81 PRO A C 1
ATOM 622 O O . PRO A 1 81 ? 25.659 22.682 13.732 1.00 45.09 81 PRO A O 1
ATOM 625 N N . THR A 1 82 ? 26.695 22.194 11.819 1.00 45.88 82 THR A N 1
ATOM 626 C CA . THR A 1 82 ? 28.012 22.467 12.388 1.00 45.88 82 THR A CA 1
ATOM 627 C C . THR A 1 82 ? 28.104 23.977 12.481 1.00 45.88 82 THR A C 1
ATOM 629 O O . THR A 1 82 ? 28.173 24.649 11.451 1.00 45.88 82 THR A O 1
ATOM 632 N N . GLU A 1 83 ? 28.023 24.498 13.708 1.00 48.88 83 GLU A N 1
ATOM 633 C CA . GLU A 1 83 ? 28.432 25.856 14.040 1.00 48.88 83 GLU A CA 1
ATOM 634 C C . GLU A 1 83 ? 29.752 26.146 13.322 1.00 48.88 83 GLU A C 1
ATOM 636 O O . GLU A 1 83 ? 30.809 25.631 13.684 1.00 48.88 83 GLU A O 1
ATOM 641 N N . GLY A 1 84 ? 29.692 26.978 12.287 1.00 41.34 84 GLY A N 1
ATOM 642 C CA . GLY A 1 84 ? 30.864 27.622 11.720 1.00 41.34 84 GLY A CA 1
ATOM 643 C C . GLY A 1 84 ? 31.294 28.750 12.645 1.00 41.34 84 GLY A C 1
ATOM 644 O O . GLY A 1 84 ? 31.122 29.918 12.315 1.00 41.34 84 GLY A O 1
ATOM 645 N N . LYS A 1 85 ? 31.818 28.411 13.826 1.00 54.28 85 LYS A N 1
ATOM 646 C CA . LYS A 1 85 ? 32.705 29.307 14.566 1.00 54.28 85 LYS A CA 1
ATOM 647 C C . LYS A 1 85 ? 34.134 29.006 14.136 1.00 54.28 85 LYS A C 1
ATOM 649 O O . LYS A 1 85 ? 34.753 28.074 14.634 1.00 54.28 85 LYS A O 1
ATOM 654 N N . ASN A 1 86 ? 34.679 29.845 13.267 1.00 51.22 86 ASN A N 1
ATOM 655 C CA . ASN A 1 86 ? 36.092 30.191 13.326 1.00 51.22 86 ASN A CA 1
ATOM 656 C C . ASN A 1 86 ? 36.227 31.717 13.297 1.00 51.22 86 ASN A C 1
ATOM 658 O O . ASN A 1 86 ? 36.302 32.374 12.268 1.00 51.22 86 ASN A O 1
ATOM 662 N N . SER A 1 87 ? 36.261 32.303 14.491 1.00 49.22 87 SER A N 1
ATOM 663 C CA . SER A 1 87 ? 36.978 33.555 14.675 1.00 49.22 87 SER A CA 1
ATOM 664 C C . SER A 1 87 ? 38.466 33.252 14.519 1.00 49.22 87 SER A C 1
ATOM 666 O O . SER A 1 87 ? 39.024 32.501 15.314 1.00 49.22 87 SER A O 1
ATOM 668 N N . THR A 1 88 ? 39.125 33.838 13.528 1.00 49.06 88 THR A N 1
ATOM 669 C CA . THR A 1 88 ? 40.530 34.236 13.654 1.00 49.06 88 THR A CA 1
ATOM 670 C C . THR A 1 88 ? 40.697 35.529 12.871 1.00 49.06 88 THR A C 1
ATOM 672 O O . THR A 1 88 ? 40.532 35.577 11.657 1.00 49.06 88 THR A O 1
ATOM 675 N N . SER A 1 89 ? 40.908 36.590 13.639 1.00 66.00 89 SER A N 1
ATOM 676 C CA . SER A 1 89 ? 41.340 37.910 13.210 1.00 66.00 89 SER A CA 1
ATOM 677 C C . SER A 1 89 ? 42.720 37.862 12.565 1.00 66.00 89 SER A C 1
ATOM 679 O O . SER A 1 89 ? 43.577 37.161 13.084 1.00 66.00 89 SER A O 1
ATOM 681 N N . GLU A 1 90 ? 42.928 38.687 11.543 1.00 48.69 90 GLU A N 1
ATOM 682 C CA . GLU A 1 90 ? 44.163 39.392 11.145 1.00 48.69 90 GLU A CA 1
ATOM 683 C C . GLU A 1 90 ? 43.784 40.105 9.835 1.00 48.69 90 GLU A C 1
ATOM 685 O O . GLU A 1 90 ? 43.142 39.512 8.981 1.00 48.69 90 GLU A O 1
ATOM 690 N N . GLY A 1 91 ? 43.993 41.386 9.572 1.00 47.09 91 GLY A N 1
ATOM 691 C CA . GLY A 1 91 ? 44.915 42.399 10.059 1.00 47.09 91 GLY A CA 1
ATOM 692 C C . GLY A 1 91 ? 45.104 43.295 8.829 1.00 47.09 91 GLY A C 1
ATOM 693 O O . GLY A 1 91 ? 45.469 42.799 7.767 1.00 47.09 91 GLY A O 1
ATOM 694 N N . GLY A 1 92 ? 44.711 44.564 8.917 1.00 52.34 92 GLY A N 1
ATOM 695 C CA . GLY A 1 92 ? 44.518 45.421 7.748 1.00 52.34 92 GLY A CA 1
ATOM 696 C C . GLY A 1 92 ? 45.784 45.790 6.973 1.00 52.34 92 GLY A C 1
ATOM 697 O O . GLY A 1 92 ? 46.908 45.630 7.446 1.00 52.34 92 GLY A O 1
ATOM 698 N N . ARG A 1 93 ? 45.562 46.390 5.803 1.00 55.62 93 ARG A N 1
ATOM 699 C CA . ARG A 1 93 ? 46.334 47.534 5.313 1.00 55.62 93 ARG A CA 1
ATOM 700 C C . ARG A 1 93 ? 45.491 48.304 4.302 1.00 55.62 93 ARG A C 1
ATOM 702 O O . ARG A 1 93 ? 44.954 47.728 3.366 1.00 55.62 93 ARG A O 1
ATOM 709 N N . GLU A 1 94 ? 45.340 49.588 4.589 1.00 64.75 94 GLU A N 1
ATOM 710 C CA . GLU A 1 94 ? 44.718 50.601 3.748 1.00 64.75 94 GLU A CA 1
ATOM 711 C C . GLU A 1 94 ? 45.659 50.914 2.580 1.00 64.75 94 GLU A C 1
ATOM 713 O O . GLU A 1 94 ? 46.844 51.191 2.796 1.00 64.75 94 GLU A O 1
ATOM 718 N N . ASP A 1 95 ? 45.126 50.882 1.362 1.00 65.44 95 ASP A N 1
ATOM 719 C CA . ASP A 1 95 ? 45.773 51.477 0.200 1.00 65.44 95 ASP A CA 1
ATOM 720 C C . ASP A 1 95 ? 45.758 53.001 0.369 1.00 65.44 95 ASP A C 1
ATOM 722 O O . ASP A 1 95 ? 44.702 53.621 0.517 1.00 65.44 95 ASP A O 1
ATOM 726 N N . ARG A 1 96 ? 46.950 53.600 0.396 1.00 65.75 96 ARG A N 1
ATOM 727 C CA . ARG A 1 96 ? 47.150 55.045 0.265 1.00 65.75 96 ARG A CA 1
ATOM 728 C C . ARG A 1 96 ? 47.553 55.341 -1.176 1.00 65.75 96 ARG A C 1
ATOM 730 O O . ARG A 1 96 ? 48.562 54.804 -1.629 1.00 65.75 96 ARG A O 1
ATOM 737 N N . GLU A 1 97 ? 46.806 56.224 -1.832 1.00 59.62 97 GLU A N 1
ATOM 738 C CA . GLU A 1 97 ? 47.392 57.249 -2.710 1.00 59.62 97 GLU A CA 1
ATOM 739 C C . GLU A 1 97 ? 47.758 58.477 -1.869 1.00 59.62 97 GLU A C 1
ATOM 741 O O . GLU A 1 97 ? 47.004 58.788 -0.914 1.00 59.62 97 GLU A O 1
#